Protein AF-A0A7V0R1Q8-F1 (afdb_monomer_lite)

Structure (mmCIF, N/CA/C/O backbone):
data_AF-A0A7V0R1Q8-F1
#
_entry.id   AF-A0A7V0R1Q8-F1
#
loop_
_atom_site.group_PDB
_atom_site.id
_atom_site.type_symbol
_atom_site.label_atom_id
_atom_site.label_alt_id
_atom_site.label_comp_id
_atom_site.label_asym_id
_atom_site.label_entity_id
_atom_site.label_seq_id
_atom_site.pdbx_PDB_ins_code
_atom_site.Cartn_x
_atom_site.Cartn_y
_atom_site.Cartn_z
_atom_site.occupancy
_atom_site.B_iso_or_equiv
_atom_site.auth_seq_id
_atom_site.auth_comp_id
_atom_site.auth_asym_id
_atom_site.auth_atom_id
_atom_site.pdbx_PDB_model_num
ATOM 1 N N . MET A 1 1 ? -4.023 25.644 -5.104 1.00 35.97 1 MET A N 1
ATOM 2 C CA . MET A 1 1 ? -4.158 24.721 -6.251 1.00 35.97 1 MET A CA 1
ATOM 3 C C . MET A 1 1 ? -4.643 23.373 -5.719 1.00 35.97 1 MET A C 1
ATOM 5 O O . MET A 1 1 ? -3.850 22.534 -5.303 1.00 35.97 1 MET A O 1
ATOM 9 N N . THR A 1 2 ? -5.958 23.249 -5.571 1.00 32.09 2 THR A N 1
ATOM 10 C CA . THR A 1 2 ? -6.672 22.082 -5.042 1.00 32.09 2 THR A CA 1
ATOM 11 C C . THR A 1 2 ? -6.945 21.125 -6.198 1.00 32.09 2 THR A C 1
ATOM 13 O O . THR A 1 2 ? -7.711 21.440 -7.097 1.00 32.09 2 THR A O 1
ATOM 16 N N . TYR A 1 3 ? -6.254 19.985 -6.214 1.00 38.12 3 TYR A N 1
ATOM 17 C CA . TYR A 1 3 ? -6.565 18.879 -7.116 1.00 38.12 3 TYR A CA 1
ATOM 18 C C . TYR A 1 3 ? -7.367 17.860 -6.307 1.00 38.12 3 TYR A C 1
ATOM 20 O O . TYR A 1 3 ? -6.834 17.268 -5.364 1.00 38.12 3 TYR A O 1
ATOM 28 N N . ASP A 1 4 ? -8.638 17.688 -6.656 1.00 47.12 4 ASP A N 1
ATOM 29 C CA . ASP A 1 4 ? -9.654 16.892 -5.947 1.00 47.12 4 ASP A CA 1
ATOM 30 C C . ASP A 1 4 ? -9.503 15.368 -6.193 1.00 47.12 4 ASP A C 1
ATOM 32 O O . ASP A 1 4 ? -10.455 14.601 -6.294 1.00 47.12 4 ASP A O 1
ATOM 36 N N . GLY A 1 5 ? -8.260 14.914 -6.394 1.00 55.72 5 GLY A N 1
ATOM 37 C CA . GLY A 1 5 ? -7.953 13.612 -6.984 1.00 55.72 5 GLY A CA 1
ATOM 38 C C . GLY A 1 5 ? -8.255 12.442 -6.050 1.00 55.72 5 GLY A C 1
ATOM 39 O O . GLY A 1 5 ? -7.663 12.338 -4.969 1.00 55.72 5 GLY A O 1
ATOM 40 N N . LYS A 1 6 ? -9.135 11.542 -6.502 1.00 77.12 6 LYS A N 1
ATOM 41 C CA . LYS A 1 6 ? -9.386 10.209 -5.934 1.00 77.12 6 LYS A CA 1
ATOM 42 C C . LYS A 1 6 ? -8.056 9.478 -5.707 1.00 77.12 6 LYS A C 1
ATOM 44 O O . LYS A 1 6 ? -7.203 9.467 -6.593 1.00 77.12 6 LYS A O 1
ATOM 49 N N . ILE A 1 7 ? -7.859 8.902 -4.519 1.00 88.81 7 ILE A N 1
ATOM 50 C CA . ILE A 1 7 ? -6.666 8.090 -4.238 1.00 88.81 7 ILE A CA 1
ATOM 51 C C . ILE A 1 7 ? -6.722 6.843 -5.128 1.00 88.81 7 ILE A C 1
ATOM 53 O O . ILE A 1 7 ? -7.742 6.157 -5.185 1.00 88.81 7 ILE A O 1
ATOM 57 N N . ASP A 1 8 ? -5.630 6.565 -5.835 1.00 93.75 8 ASP A N 1
ATOM 58 C CA . ASP A 1 8 ? -5.477 5.366 -6.657 1.00 93.75 8 ASP A CA 1
ATOM 59 C C . ASP A 1 8 ? -5.200 4.158 -5.752 1.00 93.75 8 ASP A C 1
ATOM 61 O O . ASP A 1 8 ? -4.092 3.998 -5.237 1.00 93.75 8 ASP A O 1
ATOM 65 N N . ILE A 1 9 ? -6.229 3.337 -5.534 1.00 96.12 9 ILE A N 1
ATOM 66 C CA . ILE A 1 9 ? -6.225 2.191 -4.619 1.00 96.12 9 ILE A CA 1
ATOM 67 C C . ILE A 1 9 ? -6.421 0.900 -5.415 1.00 96.12 9 ILE A C 1
ATOM 69 O O . ILE A 1 9 ? -7.229 0.820 -6.338 1.00 96.12 9 ILE A O 1
ATOM 73 N N . THR A 1 10 ? -5.707 -0.145 -5.018 1.00 97.81 10 THR A N 1
ATOM 74 C CA . THR A 1 10 ? -6.048 -1.530 -5.330 1.00 97.81 10 THR A CA 1
ATOM 75 C C . THR A 1 10 ? -6.441 -2.220 -4.040 1.00 97.81 10 THR A C 1
ATOM 77 O O . THR A 1 10 ? -5.632 -2.319 -3.119 1.00 97.81 10 THR A O 1
ATOM 80 N N . PHE A 1 11 ? -7.678 -2.701 -4.000 1.00 98.06 11 PHE A N 1
ATOM 81 C CA . PHE A 1 11 ? -8.227 -3.449 -2.884 1.00 98.06 11 PHE A CA 1
ATOM 82 C C . PHE A 1 11 ? -8.698 -4.819 -3.361 1.00 98.06 11 PHE A C 1
ATOM 84 O O . PHE A 1 11 ? -9.227 -4.958 -4.466 1.00 98.06 11 PHE A O 1
ATOM 91 N N . HIS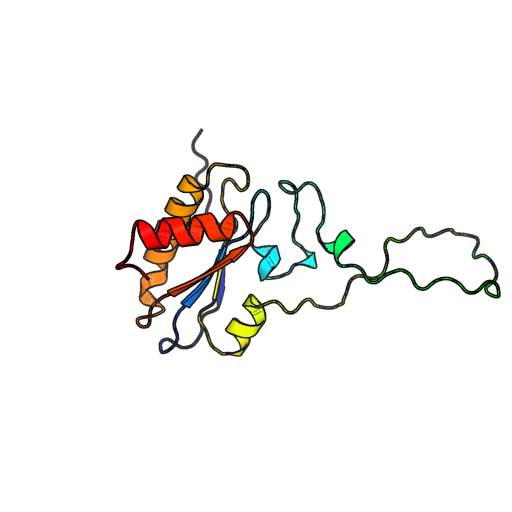 A 1 12 ? -8.500 -5.827 -2.525 1.00 98.12 12 HIS A N 1
ATOM 92 C CA . HIS A 1 12 ? -9.110 -7.133 -2.687 1.00 98.12 12 HIS A CA 1
ATOM 93 C C . HIS A 1 12 ? -9.736 -7.553 -1.365 1.00 98.12 12 HIS A C 1
ATOM 95 O O . HIS A 1 12 ? -9.080 -7.539 -0.323 1.00 98.12 12 HIS A O 1
ATOM 101 N N . GLU A 1 13 ? -11.008 -7.921 -1.443 1.00 97.81 13 GLU A N 1
ATOM 102 C CA . GLU A 1 13 ? -11.767 -8.429 -0.315 1.00 97.81 13 GLU A CA 1
ATOM 103 C C . GLU A 1 13 ? -11.410 -9.895 -0.043 1.00 97.81 13 GLU A C 1
ATOM 105 O O . GLU A 1 13 ? -11.367 -10.701 -0.971 1.00 97.81 13 GLU A O 1
ATOM 110 N N . GLY A 1 14 ? -11.141 -10.211 1.224 1.00 96.62 14 GLY A N 1
ATOM 111 C CA . GLY A 1 14 ? -10.880 -11.554 1.724 1.00 96.62 14 GLY A CA 1
ATOM 112 C C . GLY A 1 14 ? -11.852 -11.936 2.844 1.00 96.62 14 GLY A C 1
ATOM 113 O O . GLY A 1 14 ? -13.009 -11.522 2.857 1.00 96.62 14 GLY A O 1
ATOM 114 N N . GLU A 1 15 ? -11.379 -12.740 3.789 1.00 96.06 15 GLU A N 1
ATOM 115 C CA . GLU A 1 15 ? -12.145 -13.214 4.939 1.00 96.06 15 GLU A CA 1
ATOM 116 C C . GLU A 1 15 ? -12.161 -12.173 6.069 1.00 96.06 15 GLU A C 1
ATOM 118 O O . GLU A 1 15 ? -11.108 -11.802 6.587 1.00 96.06 15 GLU A O 1
ATOM 123 N N . LYS A 1 16 ? -13.357 -11.788 6.543 1.00 92.81 16 LYS A N 1
ATOM 124 C CA . LYS A 1 16 ? -13.537 -10.829 7.659 1.00 92.81 16 LYS A CA 1
ATOM 125 C C . LYS A 1 16 ? -12.870 -11.255 8.972 1.00 92.81 16 LYS A C 1
ATOM 127 O O . LYS A 1 16 ? -12.626 -10.428 9.847 1.00 92.81 16 LYS A O 1
ATOM 132 N N . SER A 1 17 ? -12.616 -12.554 9.131 1.00 94.94 17 SER A N 1
ATOM 133 C CA . SER A 1 17 ? -11.915 -13.141 10.276 1.00 94.94 17 SER A CA 1
ATOM 134 C C . SER A 1 17 ? -10.395 -12.960 10.212 1.00 94.94 17 SER A C 1
ATOM 136 O O . SER A 1 17 ? -9.696 -13.360 11.142 1.00 94.94 17 SER A O 1
ATOM 138 N N . ARG A 1 18 ? -9.847 -12.362 9.152 1.00 95.94 18 ARG A N 1
ATOM 139 C CA . ARG A 1 18 ? -8.413 -12.090 9.015 1.00 95.94 18 ARG A CA 1
ATOM 140 C C . ARG A 1 18 ? -8.129 -10.598 9.154 1.00 95.94 18 ARG A C 1
ATOM 142 O O . ARG A 1 18 ? -8.967 -9.785 8.769 1.00 95.94 18 ARG A O 1
ATOM 149 N N . PRO A 1 19 ? -6.940 -10.219 9.656 1.00 96.56 19 PRO A N 1
ATOM 150 C CA . PRO A 1 19 ? -6.520 -8.826 9.612 1.00 96.56 19 PRO A CA 1
ATOM 151 C C . PRO A 1 19 ? -6.416 -8.340 8.161 1.00 96.56 19 PRO A C 1
ATOM 153 O O . PRO A 1 19 ? -6.211 -9.128 7.233 1.00 96.56 19 PRO A O 1
ATOM 156 N N . MET A 1 20 ? -6.497 -7.026 7.957 1.00 97.94 20 MET A N 1
ATOM 157 C CA . MET A 1 20 ? -6.237 -6.428 6.646 1.00 97.94 20 MET A CA 1
ATOM 158 C C . MET A 1 20 ? -4.741 -6.178 6.469 1.00 97.94 20 MET A C 1
ATOM 160 O O . MET A 1 20 ? -4.119 -5.546 7.315 1.00 97.94 20 MET A O 1
ATOM 164 N N . ALA A 1 21 ? -4.156 -6.617 5.357 1.00 98.31 21 ALA A N 1
ATOM 165 C CA . ALA A 1 21 ? -2.773 -6.311 5.012 1.00 98.31 21 ALA A CA 1
ATOM 166 C C . ALA A 1 21 ? -2.693 -5.096 4.080 1.00 98.31 21 ALA A C 1
ATOM 168 O O . ALA A 1 21 ? -3.244 -5.086 2.978 1.00 98.31 21 ALA A O 1
ATOM 169 N N . VAL A 1 22 ? -1.973 -4.069 4.519 1.00 98.44 22 VAL A N 1
ATOM 170 C CA . VAL A 1 22 ? -1.847 -2.786 3.829 1.00 98.44 22 VAL A CA 1
ATOM 171 C C . VAL A 1 22 ? -0.402 -2.571 3.401 1.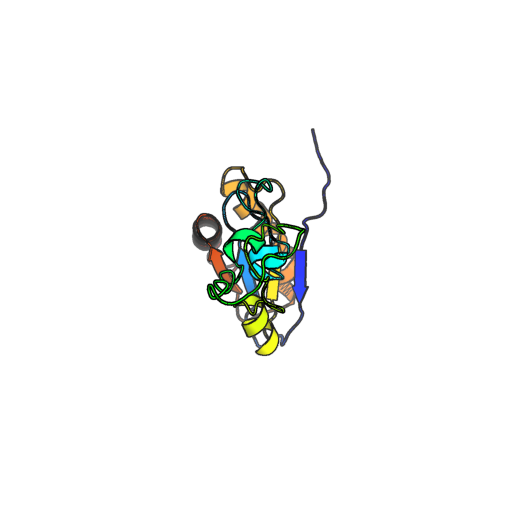00 98.44 22 VAL A C 1
ATOM 173 O O . VAL A 1 22 ? 0.520 -2.591 4.216 1.00 98.44 22 VAL A O 1
ATOM 176 N N . PHE A 1 23 ? -0.203 -2.338 2.107 1.00 98.50 23 PHE A N 1
ATOM 177 C CA . PHE A 1 23 ? 1.104 -2.248 1.471 1.00 98.50 23 PHE A CA 1
ATOM 178 C C . PHE A 1 23 ? 1.444 -0.806 1.078 1.00 98.50 23 PHE A C 1
ATOM 180 O O . PHE A 1 23 ? 0.739 -0.170 0.292 1.00 98.50 23 PHE A O 1
ATOM 187 N N . ILE A 1 24 ? 2.567 -0.303 1.597 1.00 98.19 24 ILE A N 1
ATOM 188 C CA . ILE A 1 24 ? 3.008 1.093 1.492 1.00 98.19 24 ILE A CA 1
ATOM 189 C C . ILE A 1 24 ? 4.299 1.167 0.672 1.00 98.19 24 ILE A C 1
ATOM 191 O O . ILE A 1 24 ? 5.346 0.648 1.068 1.00 98.19 24 ILE A O 1
ATOM 195 N N . HIS A 1 25 ? 4.250 1.810 -0.495 1.00 96.31 25 HIS A N 1
ATOM 196 C CA . HIS A 1 25 ? 5.420 1.945 -1.369 1.00 96.31 25 HIS A CA 1
ATOM 197 C C . HIS A 1 25 ? 6.444 2.988 -0.868 1.00 96.31 25 HIS A C 1
ATOM 199 O O . HIS A 1 25 ? 6.168 3.825 -0.003 1.00 96.31 25 HIS A O 1
ATOM 205 N N . GLY A 1 26 ? 7.646 2.959 -1.455 1.00 94.00 26 GLY A N 1
ATOM 206 C CA . GLY A 1 26 ? 8.756 3.864 -1.137 1.00 94.00 26 GLY A CA 1
ATOM 207 C C . GLY A 1 26 ? 8.642 5.267 -1.750 1.00 94.00 26 GLY A C 1
ATOM 208 O O . GLY A 1 26 ? 7.614 5.662 -2.300 1.00 94.00 26 GLY A O 1
ATOM 209 N N . LEU A 1 27 ? 9.708 6.061 -1.627 1.00 92.56 27 LEU A N 1
ATOM 210 C CA . LEU A 1 27 ? 9.803 7.399 -2.227 1.00 92.56 27 LEU A CA 1
ATOM 211 C C . LEU A 1 27 ? 9.822 7.323 -3.758 1.00 92.56 27 LEU A C 1
ATOM 213 O O . LEU A 1 27 ? 10.605 6.574 -4.333 1.00 92.56 27 LEU A O 1
ATOM 217 N N . GLY A 1 28 ? 8.982 8.124 -4.413 1.00 89.38 28 GLY A N 1
ATOM 218 C CA . GLY A 1 28 ? 8.950 8.228 -5.872 1.00 89.38 28 GLY A CA 1
ATOM 219 C C . GLY A 1 28 ? 8.513 6.945 -6.588 1.00 89.38 28 GLY A C 1
ATOM 220 O O . GLY A 1 28 ? 8.902 6.746 -7.737 1.00 89.38 28 GLY A O 1
ATOM 221 N N . MET A 1 29 ? 7.761 6.084 -5.902 1.00 92.62 29 MET A N 1
ATOM 222 C CA . MET A 1 29 ? 7.190 4.841 -6.430 1.00 92.62 29 MET A CA 1
ATOM 223 C C . MET A 1 29 ? 5.658 4.934 -6.466 1.00 92.62 29 MET A C 1
ATOM 225 O O . MET A 1 29 ? 5.086 5.951 -6.070 1.00 92.62 29 MET A O 1
ATOM 229 N N . ASP A 1 30 ? 5.015 3.859 -6.910 1.00 93.94 30 ASP A N 1
ATOM 230 C CA . ASP A 1 30 ? 3.565 3.678 -6.956 1.00 93.94 30 ASP A CA 1
ATOM 231 C C . ASP A 1 30 ? 3.160 2.331 -6.331 1.00 93.94 30 ASP A C 1
ATOM 233 O O . ASP A 1 30 ? 4.014 1.523 -5.951 1.00 93.94 30 ASP A O 1
ATOM 237 N N . LYS A 1 31 ? 1.852 2.064 -6.224 1.00 95.44 31 LYS A N 1
ATOM 238 C CA . LYS A 1 31 ? 1.337 0.797 -5.674 1.00 95.44 31 LYS A CA 1
ATOM 239 C C . LYS A 1 31 ? 1.735 -0.444 -6.476 1.00 95.44 31 LYS A C 1
ATOM 241 O O . LYS A 1 31 ? 1.697 -1.548 -5.931 1.00 95.44 31 LYS A O 1
ATOM 246 N N . ASN A 1 32 ? 2.116 -0.287 -7.747 1.00 95.19 32 ASN A N 1
ATOM 247 C CA . ASN A 1 32 ? 2.402 -1.420 -8.619 1.00 95.19 32 ASN A CA 1
ATOM 248 C C . ASN A 1 32 ? 3.669 -2.158 -8.186 1.00 95.19 32 ASN A C 1
ATOM 250 O O . ASN A 1 32 ? 3.798 -3.330 -8.505 1.00 95.19 32 ASN A O 1
ATOM 254 N N . ILE A 1 33 ? 4.544 -1.562 -7.364 1.00 94.50 33 ILE A N 1
ATOM 255 C CA . ILE A 1 33 ? 5.637 -2.316 -6.722 1.00 94.50 33 ILE A CA 1
ATOM 256 C C . ILE A 1 33 ? 5.123 -3.545 -5.956 1.00 94.50 33 ILE A C 1
ATOM 258 O O . ILE A 1 33 ? 5.829 -4.541 -5.820 1.00 94.50 33 ILE A O 1
ATOM 262 N N . TRP A 1 34 ? 3.881 -3.483 -5.477 1.00 96.12 34 TRP A N 1
ATOM 263 C CA . TRP A 1 34 ? 3.211 -4.574 -4.792 1.00 96.12 34 TRP A CA 1
ATOM 264 C C . TRP A 1 34 ? 2.303 -5.361 -5.733 1.00 96.12 34 TRP A C 1
ATOM 266 O O . TRP A 1 34 ? 2.347 -6.586 -5.722 1.00 96.12 34 TRP A O 1
ATOM 276 N N . THR A 1 35 ? 1.483 -4.693 -6.545 1.00 95.81 35 THR A N 1
ATOM 277 C CA . THR A 1 35 ? 0.408 -5.360 -7.303 1.00 95.81 35 THR A CA 1
ATOM 278 C C . THR A 1 35 ? 0.830 -5.869 -8.678 1.00 95.81 35 THR A C 1
ATOM 280 O O . THR A 1 35 ? 0.274 -6.852 -9.152 1.00 95.81 35 THR A O 1
ATOM 283 N N . ASP A 1 36 ? 1.797 -5.224 -9.327 1.00 94.00 36 ASP A N 1
ATOM 284 C CA . ASP A 1 36 ? 2.322 -5.609 -10.640 1.00 94.00 36 ASP A CA 1
ATOM 285 C C . ASP A 1 36 ? 3.691 -4.933 -10.872 1.00 94.00 36 ASP A C 1
ATOM 287 O O . ASP A 1 36 ? 3.766 -3.894 -11.539 1.00 94.00 36 ASP A O 1
ATOM 291 N N . PRO A 1 37 ? 4.789 -5.468 -10.296 1.00 91.19 37 PRO A N 1
ATOM 292 C CA . PRO A 1 37 ? 6.104 -4.822 -10.334 1.00 91.19 37 PRO A CA 1
ATOM 293 C C . PRO A 1 37 ? 6.590 -4.455 -11.740 1.00 91.19 37 PRO A C 1
ATOM 295 O O . PRO A 1 37 ? 7.297 -3.461 -11.900 1.00 91.19 37 PRO A O 1
ATOM 298 N N . GLY A 1 38 ? 6.170 -5.207 -12.765 1.00 88.62 38 GLY A N 1
ATOM 299 C CA . GLY A 1 38 ? 6.503 -4.933 -14.164 1.00 88.62 38 GLY A CA 1
ATOM 300 C C . GLY A 1 38 ? 5.884 -3.641 -14.711 1.00 88.62 38 GLY A C 1
ATOM 301 O O . GLY A 1 38 ? 6.377 -3.102 -15.697 1.00 88.62 38 GLY A O 1
ATOM 302 N N . LYS A 1 39 ? 4.836 -3.111 -14.068 1.00 89.50 39 LYS A N 1
ATOM 303 C CA . LYS A 1 39 ? 4.222 -1.811 -14.390 1.00 89.50 39 LYS A CA 1
ATOM 304 C C . LYS A 1 39 ? 4.669 -0.682 -13.465 1.00 89.50 39 LYS A C 1
ATOM 306 O O . LYS A 1 39 ? 4.218 0.450 -13.636 1.00 89.50 39 LYS A O 1
ATOM 311 N N . SER A 1 40 ? 5.505 -0.971 -12.470 1.00 90.31 40 SER A N 1
ATOM 312 C CA . SER A 1 40 ? 5.961 0.043 -11.525 1.00 90.31 40 SER A CA 1
ATOM 313 C C . SER A 1 40 ? 7.087 0.882 -12.117 1.00 90.31 40 SER A C 1
ATOM 315 O O . SER A 1 40 ? 7.916 0.408 -12.904 1.00 90.31 40 SER A O 1
ATOM 317 N N . ARG A 1 41 ? 7.138 2.150 -11.718 1.00 85.69 41 ARG A N 1
ATOM 318 C CA . ARG A 1 41 ? 8.238 3.056 -12.052 1.00 85.69 41 ARG A CA 1
ATOM 319 C C . ARG A 1 41 ? 8.854 3.594 -10.764 1.00 85.69 41 ARG A C 1
ATOM 321 O O . ARG A 1 41 ? 8.155 3.905 -9.804 1.00 85.69 41 ARG A O 1
ATOM 328 N N . ILE A 1 42 ? 10.175 3.721 -10.752 1.00 84.00 42 ILE A N 1
ATOM 329 C CA . ILE A 1 42 ? 10.960 4.278 -9.645 1.00 84.00 42 ILE A CA 1
ATOM 330 C C . ILE A 1 42 ? 11.508 5.659 -10.019 1.00 84.00 42 ILE A C 1
ATOM 332 O O . ILE A 1 42 ? 11.320 6.137 -11.142 1.00 84.00 42 ILE A O 1
ATOM 336 N N . MET A 1 43 ? 12.183 6.318 -9.071 1.00 81.44 43 MET A N 1
ATOM 337 C CA . MET A 1 43 ? 12.742 7.667 -9.247 1.00 81.44 43 MET A CA 1
ATOM 338 C C . MET A 1 43 ? 11.678 8.697 -9.664 1.00 81.44 43 MET A C 1
ATOM 340 O O . MET A 1 43 ? 11.841 9.421 -10.644 1.00 81.44 43 MET A O 1
ATOM 344 N N . ALA A 1 44 ? 10.563 8.736 -8.929 1.00 79.12 44 ALA A N 1
ATOM 345 C CA . ALA A 1 44 ? 9.410 9.594 -9.212 1.00 79.12 44 ALA A CA 1
ATOM 346 C C . ALA A 1 44 ? 8.830 9.360 -10.617 1.00 79.12 44 ALA A C 1
ATOM 348 O O . ALA A 1 44 ? 8.508 10.298 -11.343 1.00 79.12 44 ALA A O 1
ATOM 349 N N . GLY A 1 45 ? 8.731 8.088 -11.010 1.00 78.00 45 GLY A N 1
ATOM 350 C CA . GLY A 1 45 ? 8.158 7.690 -12.292 1.00 78.00 45 GLY A CA 1
ATOM 351 C C . GLY A 1 45 ? 9.108 7.787 -13.487 1.00 78.00 45 GLY A C 1
ATOM 352 O O . GLY A 1 45 ? 8.669 7.585 -14.615 1.00 78.00 45 GLY A O 1
ATOM 353 N N . ARG A 1 46 ? 10.395 8.096 -13.287 1.00 81.19 46 ARG A N 1
ATOM 354 C CA . ARG A 1 46 ? 11.349 8.299 -14.391 1.00 81.19 46 ARG A CA 1
ATOM 355 C C . ARG A 1 46 ? 11.939 7.003 -14.930 1.00 81.19 46 ARG A C 1
ATOM 357 O O . ARG A 1 46 ? 12.262 6.944 -16.112 1.00 81.19 46 ARG A O 1
ATOM 364 N N . PHE A 1 47 ? 12.044 5.968 -14.102 1.00 81.75 47 PHE A N 1
ATOM 365 C CA . PHE A 1 47 ? 12.729 4.737 -14.480 1.00 81.75 47 PHE A CA 1
ATOM 366 C C . PHE A 1 47 ? 11.800 3.519 -14.357 1.00 81.75 47 PHE A C 1
ATOM 368 O O . PHE A 1 47 ? 11.310 3.254 -13.259 1.00 81.75 47 PHE A O 1
ATOM 375 N N . PRO A 1 48 ? 11.510 2.789 -15.449 1.00 83.88 48 PRO A N 1
ATOM 376 C CA . PRO A 1 48 ? 10.737 1.550 -15.391 1.00 83.88 48 PRO A CA 1
ATOM 377 C C . PRO A 1 48 ? 11.456 0.489 -14.554 1.00 83.88 48 PRO A C 1
ATOM 379 O O . PRO A 1 48 ? 12.618 0.171 -14.810 1.00 83.88 48 PRO A O 1
ATOM 382 N N . LEU A 1 49 ? 10.782 -0.054 -13.539 1.00 83.94 49 LEU A N 1
ATOM 383 C CA . LEU A 1 49 ? 11.392 -1.058 -12.668 1.00 83.94 49 LEU A CA 1
ATOM 384 C C . LEU A 1 49 ? 11.663 -2.369 -13.412 1.00 83.94 49 LEU A C 1
ATOM 386 O O . LEU A 1 49 ? 12.633 -3.057 -13.102 1.00 83.94 49 LEU A O 1
ATOM 390 N N . ASP A 1 50 ? 10.843 -2.694 -14.414 1.00 82.25 50 ASP A N 1
ATOM 391 C CA . ASP A 1 50 ? 10.949 -3.923 -15.199 1.00 82.25 50 ASP A CA 1
ATOM 392 C C . ASP A 1 50 ? 12.341 -4.118 -15.806 1.00 82.25 50 ASP A C 1
ATOM 394 O O . ASP A 1 50 ? 12.782 -5.255 -15.909 1.00 82.25 50 ASP A O 1
ATOM 398 N N . VAL A 1 51 ? 13.051 -3.034 -16.147 1.00 80.50 51 VAL A N 1
ATOM 399 C CA . VAL A 1 51 ? 14.427 -3.067 -16.665 1.00 80.50 51 VAL A CA 1
ATOM 400 C C . VAL A 1 51 ? 15.396 -3.711 -15.669 1.00 80.50 51 VAL A C 1
ATOM 402 O O . VAL A 1 51 ? 16.275 -4.457 -16.092 1.00 80.50 51 VAL A O 1
ATOM 405 N N . LEU A 1 52 ? 15.229 -3.475 -14.361 1.00 82.62 52 LEU A N 1
ATOM 406 C CA . LEU A 1 52 ? 16.059 -4.096 -13.313 1.00 82.62 52 LEU A CA 1
ATOM 407 C C . LEU A 1 52 ? 15.635 -5.532 -13.001 1.00 82.62 52 LEU A C 1
ATOM 409 O O . LEU A 1 52 ? 16.412 -6.293 -12.434 1.00 82.62 52 LEU A O 1
ATOM 413 N N . LEU A 1 53 ? 14.398 -5.887 -13.340 1.00 82.69 53 LEU A N 1
ATOM 414 C CA . LEU A 1 53 ? 13.818 -7.193 -13.049 1.00 82.69 53 LEU A CA 1
ATOM 415 C C . LEU A 1 53 ? 13.995 -8.197 -14.199 1.00 82.69 53 LEU A C 1
ATOM 417 O O . LEU A 1 53 ? 13.492 -9.317 -14.106 1.00 82.69 53 LEU A O 1
ATOM 421 N N . ARG A 1 54 ? 14.661 -7.810 -15.295 1.00 82.19 54 ARG A N 1
ATOM 422 C CA . ARG A 1 54 ? 14.882 -8.699 -16.442 1.00 82.19 54 ARG A CA 1
ATOM 423 C C . ARG A 1 54 ? 15.920 -9.762 -16.123 1.00 82.19 54 ARG A C 1
ATOM 425 O O . ARG A 1 54 ? 16.940 -9.501 -15.488 1.00 82.19 54 ARG A O 1
ATOM 432 N N . GLU A 1 55 ? 15.679 -10.958 -16.639 1.00 78.94 55 GLU A N 1
ATOM 433 C CA . GLU A 1 55 ? 16.686 -12.010 -16.666 1.00 78.94 55 GLU A CA 1
ATOM 434 C C . GLU A 1 55 ? 17.822 -11.598 -17.600 1.00 78.94 55 GLU A C 1
ATOM 436 O O . GLU A 1 55 ? 17.581 -11.029 -18.671 1.00 78.94 55 GLU A O 1
ATOM 441 N N . LYS A 1 56 ? 19.067 -11.885 -17.203 1.00 73.81 56 LYS A N 1
ATOM 442 C CA . LYS A 1 56 ? 20.237 -11.543 -18.017 1.00 73.81 56 LYS A CA 1
ATOM 443 C C . LYS A 1 56 ? 20.090 -12.140 -19.423 1.00 73.81 56 LYS A C 1
ATOM 445 O O . LYS A 1 56 ? 19.701 -13.303 -19.543 1.00 73.81 56 LYS A O 1
ATOM 450 N N . PRO A 1 57 ? 20.442 -11.390 -20.484 1.00 69.94 57 PRO A N 1
ATOM 451 C CA . PRO A 1 57 ? 20.488 -11.947 -21.827 1.00 69.94 57 PRO A CA 1
ATOM 452 C C . PRO A 1 57 ? 21.385 -13.187 -21.846 1.00 69.94 57 PRO A C 1
ATOM 454 O O . PRO A 1 57 ? 22.505 -13.153 -21.331 1.00 69.94 57 PRO A O 1
ATOM 457 N N . VAL A 1 58 ? 20.906 -14.275 -22.449 1.00 69.88 58 VAL A N 1
ATOM 458 C CA . VAL A 1 58 ? 21.734 -15.465 -22.665 1.00 69.88 58 VAL A CA 1
ATOM 459 C C . VAL A 1 58 ? 22.876 -15.071 -23.601 1.00 69.88 58 VAL A C 1
ATOM 461 O O . VAL A 1 58 ? 22.639 -14.530 -24.685 1.00 69.88 58 VAL A O 1
ATOM 464 N N . ALA A 1 59 ? 24.119 -15.297 -23.168 1.00 65.75 59 ALA A N 1
ATOM 465 C CA . ALA A 1 59 ? 25.287 -15.014 -23.989 1.00 65.75 59 ALA A CA 1
ATOM 466 C C . ALA A 1 59 ? 25.203 -15.834 -25.281 1.00 65.75 59 ALA A C 1
ATOM 468 O O . ALA A 1 59 ? 25.042 -17.056 -25.242 1.00 65.75 59 ALA A O 1
ATOM 469 N N . ARG A 1 60 ? 25.312 -15.167 -26.434 1.00 60.50 60 ARG A N 1
ATOM 470 C CA . ARG A 1 60 ? 25.429 -15.877 -27.710 1.00 60.50 60 ARG A CA 1
ATOM 471 C C . ARG A 1 60 ? 26.744 -16.644 -27.681 1.00 60.50 60 ARG A C 1
ATOM 473 O O . ARG A 1 60 ? 27.800 -16.052 -27.466 1.00 60.50 60 ARG A O 1
ATOM 480 N N . THR A 1 61 ? 26.684 -17.956 -27.871 1.00 55.94 61 THR A N 1
ATOM 481 C CA . THR A 1 61 ? 27.904 -18.740 -28.072 1.00 55.94 61 THR A CA 1
ATOM 482 C C . THR A 1 61 ? 28.534 -18.313 -29.400 1.00 55.94 61 THR A C 1
ATOM 484 O O . THR A 1 61 ? 27.826 -18.000 -30.359 1.00 55.94 61 THR A O 1
ATOM 487 N N . SER A 1 62 ? 29.867 -18.290 -29.479 1.00 56.97 62 SER A N 1
ATOM 488 C CA . SER A 1 62 ? 30.631 -17.815 -30.651 1.00 56.97 62 SER A CA 1
ATOM 489 C C . SER A 1 62 ? 30.341 -18.563 -31.963 1.00 56.97 62 SER A C 1
ATOM 491 O O . SER A 1 62 ? 30.838 -18.176 -33.017 1.00 56.97 62 SER A O 1
ATOM 493 N N . ARG A 1 63 ? 29.534 -19.631 -31.915 1.00 57.38 63 ARG A N 1
ATOM 494 C CA . ARG A 1 63 ? 29.140 -20.464 -33.057 1.00 57.38 63 ARG A CA 1
ATOM 495 C C . ARG A 1 63 ? 27.879 -19.979 -33.779 1.00 57.38 63 ARG A C 1
ATOM 497 O O . ARG A 1 63 ? 27.588 -20.472 -34.867 1.00 57.38 63 ARG A O 1
ATOM 504 N N . GLU A 1 64 ? 27.126 -19.030 -33.226 1.00 62.84 64 GLU A N 1
ATOM 505 C CA . GLU A 1 64 ? 25.960 -18.474 -33.919 1.00 62.84 64 GLU A CA 1
ATOM 506 C C . GLU A 1 64 ? 26.367 -17.404 -34.938 1.00 62.84 64 GLU A C 1
ATOM 508 O O . GLU A 1 64 ? 26.919 -16.364 -34.574 1.00 62.84 64 GLU A O 1
ATOM 513 N N . LYS A 1 65 ? 26.028 -17.615 -36.219 1.00 57.47 65 LYS A N 1
ATOM 514 C CA . LYS A 1 65 ? 26.226 -16.603 -37.269 1.00 57.47 65 LYS A CA 1
ATOM 515 C C . LYS A 1 65 ? 25.586 -15.261 -36.853 1.00 57.47 65 LYS A C 1
ATOM 517 O O . LYS A 1 65 ? 24.445 -15.251 -36.360 1.00 57.47 65 LYS A O 1
ATOM 522 N N . PRO A 1 66 ? 26.278 -14.123 -37.055 1.00 57.47 66 PRO A N 1
ATOM 523 C CA . PRO A 1 66 ? 25.713 -12.819 -36.748 1.00 57.47 66 PRO A CA 1
ATOM 524 C C . PRO A 1 66 ? 24.440 -12.622 -37.575 1.00 57.47 66 PRO A C 1
ATOM 526 O O . PRO A 1 66 ? 24.452 -12.722 -38.799 1.00 57.47 66 PRO A O 1
ATOM 529 N N . ARG A 1 67 ? 23.318 -12.367 -36.898 1.00 58.53 67 ARG A N 1
ATOM 530 C CA . ARG A 1 67 ? 22.108 -11.880 -37.565 1.00 58.53 67 ARG A CA 1
ATOM 531 C C . ARG A 1 67 ? 22.358 -10.417 -37.923 1.00 58.53 67 ARG A C 1
ATOM 533 O O . ARG A 1 67 ? 22.838 -9.672 -37.077 1.00 58.53 67 ARG A O 1
ATOM 540 N N . THR A 1 68 ? 21.995 -10.017 -39.137 1.00 55.28 68 THR A N 1
ATOM 541 C CA . THR A 1 68 ? 22.159 -8.666 -39.713 1.00 55.28 68 THR A CA 1
ATOM 542 C C . THR A 1 68 ? 21.451 -7.545 -38.941 1.00 55.28 68 THR A C 1
ATOM 544 O O . THR A 1 68 ? 21.621 -6.377 -39.269 1.00 55.28 68 THR A O 1
ATOM 547 N N . VAL A 1 69 ? 20.702 -7.870 -37.883 1.00 57.53 69 VAL A N 1
ATOM 548 C CA . VAL A 1 69 ? 20.065 -6.902 -36.988 1.00 57.53 69 VAL A CA 1
ATOM 549 C C . VAL A 1 69 ? 20.578 -7.133 -35.568 1.00 57.53 69 VAL A C 1
ATOM 551 O O . VAL A 1 69 ? 20.189 -8.092 -34.895 1.00 57.53 69 VAL A O 1
ATOM 554 N N . TYR A 1 70 ? 21.451 -6.243 -35.099 1.00 56.41 70 TYR A N 1
ATOM 555 C CA . TYR A 1 70 ? 21.871 -6.197 -33.701 1.00 56.41 70 TYR A CA 1
ATOM 556 C C . TYR A 1 70 ? 20.711 -5.675 -32.849 1.00 56.41 70 TYR A C 1
ATOM 558 O O . TYR A 1 70 ? 20.553 -4.474 -32.645 1.00 56.41 70 TYR A O 1
ATOM 566 N N . LYS A 1 71 ? 19.867 -6.578 -32.344 1.00 62.88 71 LYS A N 1
ATOM 567 C CA . LYS A 1 71 ? 18.860 -6.219 -31.343 1.00 62.88 71 LYS A CA 1
ATOM 568 C C . LYS A 1 71 ? 19.530 -6.190 -29.969 1.00 62.88 71 LYS A C 1
ATOM 570 O O . LYS A 1 71 ? 19.645 -7.223 -29.314 1.00 62.88 71 LYS A O 1
ATOM 575 N N . VAL A 1 72 ? 19.995 -5.015 -29.548 1.00 68.69 72 VAL A N 1
ATOM 576 C CA . VAL A 1 72 ? 20.441 -4.798 -28.164 1.00 68.69 72 VAL A CA 1
ATOM 577 C C . VAL A 1 72 ? 19.216 -4.942 -27.257 1.00 68.69 72 VAL A C 1
ATOM 579 O O . VAL A 1 72 ? 18.206 -4.269 -27.457 1.00 68.69 72 VAL A O 1
ATOM 582 N N . THR A 1 73 ? 19.270 -5.859 -26.291 1.00 68.88 73 THR A N 1
ATOM 583 C CA . THR A 1 73 ? 18.194 -6.090 -25.319 1.00 68.88 73 THR A CA 1
ATOM 584 C C . THR A 1 73 ? 18.765 -6.115 -23.908 1.00 68.88 73 THR A C 1
ATOM 586 O O . THR A 1 73 ? 19.836 -6.671 -23.683 1.00 68.88 73 THR A O 1
ATOM 589 N N . ALA A 1 74 ? 18.032 -5.544 -22.952 1.00 73.00 74 ALA A N 1
ATOM 590 C CA . ALA A 1 74 ? 18.357 -5.635 -21.528 1.00 73.00 74 ALA A CA 1
ATOM 591 C C . ALA A 1 74 ? 18.017 -7.011 -20.918 1.00 73.00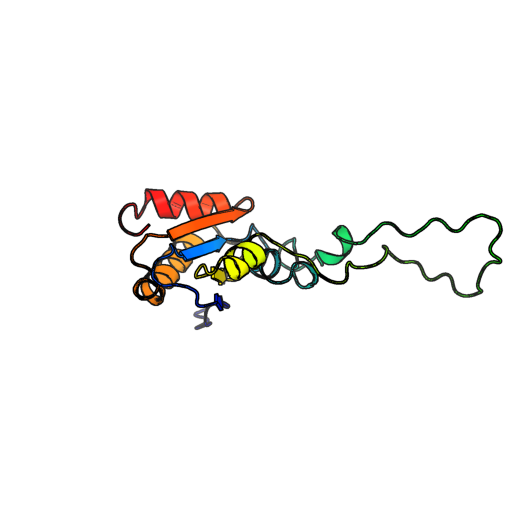 74 ALA A C 1
ATOM 593 O O . ALA A 1 74 ? 18.258 -7.222 -19.736 1.00 73.00 74 ALA A O 1
ATOM 594 N N . GLY A 1 75 ? 17.449 -7.933 -21.704 1.00 76.25 75 GLY A N 1
ATOM 595 C CA . GLY A 1 75 ? 17.041 -9.260 -21.246 1.00 76.25 75 GLY A CA 1
ATOM 596 C C . GLY A 1 75 ? 15.565 -9.549 -21.490 1.00 76.25 75 GLY A C 1
ATOM 597 O O . GLY A 1 75 ? 14.890 -8.818 -22.222 1.00 76.25 75 GLY A O 1
ATOM 598 N N . THR A 1 76 ? 15.064 -10.619 -20.879 1.00 76.38 76 THR A N 1
ATOM 599 C CA . THR A 1 76 ? 13.653 -11.027 -20.925 1.00 76.38 76 THR A CA 1
ATOM 600 C C . THR A 1 76 ? 12.944 -10.649 -19.632 1.00 76.38 76 THR A C 1
ATOM 602 O O . THR A 1 76 ? 13.457 -10.877 -18.540 1.00 76.38 76 THR A O 1
ATOM 605 N N . THR A 1 77 ? 11.754 -10.059 -19.745 1.00 72.12 77 THR A N 1
ATOM 606 C CA . THR A 1 77 ? 10.914 -9.774 -18.577 1.00 72.12 77 THR A CA 1
ATOM 607 C C . THR A 1 77 ? 10.243 -11.074 -18.113 1.00 72.12 77 THR A C 1
ATOM 609 O O . THR A 1 77 ? 9.612 -11.742 -18.940 1.00 72.12 77 THR A O 1
ATOM 612 N N . PRO A 1 78 ? 10.337 -11.442 -16.822 1.00 74.44 78 PRO A N 1
ATOM 613 C CA . PRO A 1 78 ? 9.575 -12.546 -16.248 1.00 74.44 78 PRO A CA 1
ATOM 614 C C . PRO A 1 78 ? 8.082 -12.431 -16.567 1.00 74.44 78 PRO A C 1
ATOM 616 O O . PRO A 1 78 ? 7.505 -11.345 -16.519 1.00 74.44 78 PRO A O 1
ATOM 619 N N . LYS A 1 79 ? 7.430 -13.561 -16.875 1.00 71.19 79 LYS A N 1
ATOM 620 C CA . LYS A 1 79 ? 6.010 -13.569 -17.278 1.00 71.19 79 LYS A CA 1
ATOM 621 C C . LYS A 1 79 ? 5.070 -13.078 -16.172 1.00 71.19 79 LYS A C 1
ATOM 623 O O . LYS A 1 79 ? 4.010 -12.543 -16.484 1.00 71.19 79 LYS A O 1
ATOM 628 N N . LYS A 1 80 ? 5.430 -13.298 -14.902 1.00 79.94 80 LYS A N 1
ATOM 629 C CA . LYS A 1 80 ? 4.681 -12.860 -13.716 1.00 79.94 80 LYS A CA 1
ATOM 630 C C . LYS A 1 80 ? 5.628 -12.633 -12.543 1.00 79.94 80 LYS A C 1
ATOM 632 O O . LYS A 1 80 ? 6.551 -13.417 -12.339 1.00 79.94 80 LYS A O 1
ATOM 637 N N . PHE A 1 81 ? 5.333 -11.616 -11.743 1.00 85.62 81 PHE A N 1
ATOM 638 C CA . PHE A 1 81 ? 5.962 -11.393 -10.447 1.00 85.62 81 PHE A CA 1
ATOM 639 C C . PHE A 1 81 ? 4.962 -11.722 -9.342 1.00 85.62 81 PHE A C 1
ATOM 641 O O . PHE A 1 81 ? 3.895 -11.117 -9.281 1.00 85.62 81 PHE A O 1
ATOM 648 N N . ASN A 1 82 ? 5.315 -12.657 -8.459 1.00 90.44 82 ASN A N 1
ATOM 649 C CA . ASN A 1 82 ? 4.541 -12.940 -7.254 1.00 90.44 82 ASN A CA 1
ATOM 650 C C . ASN A 1 82 ? 5.168 -12.190 -6.077 1.00 90.44 82 ASN A C 1
ATOM 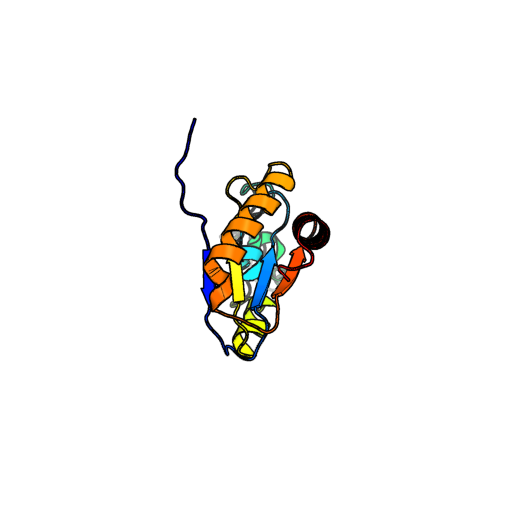652 O O . ASN A 1 82 ? 6.292 -12.472 -5.675 1.00 90.44 82 ASN A O 1
ATOM 656 N N . THR A 1 83 ? 4.431 -11.225 -5.543 1.00 94.69 83 THR A N 1
ATOM 657 C CA . THR A 1 83 ? 4.837 -10.405 -4.390 1.00 94.69 83 THR A CA 1
ATOM 658 C C . THR A 1 83 ? 4.115 -10.862 -3.120 1.00 94.69 83 THR A C 1
ATOM 660 O O . THR A 1 83 ? 3.178 -11.662 -3.185 1.00 94.69 83 THR A O 1
ATOM 663 N N . LEU A 1 84 ? 4.476 -10.289 -1.968 1.00 96.12 84 LEU A N 1
ATOM 664 C CA . LEU A 1 84 ? 3.728 -10.482 -0.719 1.00 96.12 84 LEU A CA 1
ATOM 665 C C . LEU A 1 84 ? 2.245 -10.105 -0.858 1.00 96.12 84 LEU A C 1
ATOM 667 O O . LEU A 1 84 ? 1.394 -10.797 -0.314 1.00 96.12 84 LEU A O 1
ATOM 671 N N . PHE A 1 85 ? 1.912 -9.077 -1.646 1.00 97.69 85 PHE A N 1
ATOM 672 C CA . PHE A 1 85 ? 0.518 -8.712 -1.922 1.00 97.69 85 PHE A CA 1
ATOM 673 C C . PHE A 1 85 ? -0.266 -9.891 -2.512 1.00 97.69 85 PHE A C 1
ATOM 675 O O . PHE A 1 85 ? -1.379 -10.191 -2.085 1.00 97.69 85 PHE A O 1
ATOM 682 N N . HIS A 1 86 ? 0.341 -10.599 -3.467 1.00 97.56 86 HIS A N 1
ATOM 683 C CA . HIS A 1 86 ? -0.264 -11.769 -4.094 1.00 97.56 86 HIS A CA 1
ATOM 684 C C . HIS A 1 86 ? -0.387 -12.939 -3.116 1.00 97.56 86 HIS A C 1
ATOM 686 O O . HIS A 1 86 ? -1.408 -13.618 -3.120 1.00 97.56 86 HIS A O 1
ATOM 692 N N . GLN A 1 87 ? 0.615 -13.147 -2.259 1.00 97.19 87 GLN A N 1
ATOM 693 C CA . GLN A 1 87 ? 0.589 -14.214 -1.258 1.00 97.19 87 GLN A CA 1
ATOM 694 C C . GLN A 1 87 ? -0.521 -13.991 -0.224 1.00 97.19 87 GLN A C 1
ATOM 696 O O . GLN A 1 87 ? -1.351 -14.875 -0.025 1.00 97.19 87 GLN A O 1
ATOM 701 N N . PHE A 1 88 ? -0.614 -12.793 0.359 1.00 98.06 88 PHE A N 1
ATOM 702 C CA . PHE A 1 88 ? -1.678 -12.457 1.311 1.00 98.06 88 PHE A CA 1
ATOM 703 C C . PHE A 1 88 ? -3.065 -12.575 0.676 1.00 98.06 88 PHE A C 1
ATOM 705 O O . PHE A 1 88 ? -3.972 -13.147 1.280 1.00 98.06 88 PHE A O 1
ATOM 712 N N . LYS A 1 89 ? -3.203 -12.132 -0.580 1.00 97.81 89 LYS A N 1
ATOM 713 C CA . LYS A 1 89 ? -4.414 -12.344 -1.375 1.00 97.81 89 LYS A CA 1
ATOM 714 C C . LYS A 1 89 ? -4.779 -13.830 -1.472 1.00 97.81 89 LYS A C 1
ATOM 716 O O . LYS A 1 89 ? -5.909 -14.199 -1.186 1.00 97.81 89 LYS A O 1
ATOM 721 N N . THR A 1 90 ? -3.835 -14.697 -1.847 1.00 97.88 90 THR A N 1
ATOM 722 C CA . THR A 1 90 ? -4.097 -16.147 -1.952 1.00 97.88 90 THR A CA 1
ATOM 723 C C . THR A 1 90 ? -4.381 -16.818 -0.611 1.00 97.88 90 THR A C 1
ATOM 725 O O . THR A 1 90 ? -5.049 -17.842 -0.577 1.00 97.88 90 THR A O 1
ATOM 728 N N . MET A 1 91 ? -3.906 -16.235 0.490 1.00 97.44 91 MET A N 1
ATOM 729 C CA . MET A 1 91 ? -4.173 -16.706 1.850 1.00 97.44 91 MET A CA 1
ATOM 730 C C . MET A 1 91 ? -5.512 -16.195 2.414 1.00 97.44 91 MET A C 1
ATOM 732 O O . MET A 1 91 ? -5.789 -16.420 3.590 1.00 97.44 91 MET A O 1
ATOM 736 N N . GLY A 1 92 ? -6.318 -15.489 1.613 1.00 97.50 92 GLY A N 1
ATOM 737 C CA . GLY A 1 92 ? -7.649 -15.017 1.999 1.00 97.50 92 GLY A CA 1
ATOM 738 C C . GLY A 1 92 ? -7.662 -13.723 2.813 1.00 97.50 92 GLY A C 1
ATOM 739 O O . GLY A 1 92 ? -8.684 -13.400 3.406 1.00 97.50 92 GLY A O 1
ATOM 740 N N . PHE A 1 93 ? -6.563 -12.969 2.882 1.00 98.38 93 PHE A N 1
ATOM 741 C CA . PHE A 1 93 ? -6.551 -11.684 3.589 1.00 98.38 93 PHE A CA 1
ATOM 742 C C . PHE A 1 93 ? -7.238 -10.603 2.752 1.00 98.38 93 PHE A C 1
ATOM 744 O O . PHE A 1 93 ? -7.089 -10.563 1.527 1.00 98.38 93 PHE A O 1
ATOM 751 N N . HIS A 1 94 ? -7.887 -9.651 3.426 1.00 98.19 94 HIS A N 1
ATOM 752 C CA . HIS A 1 94 ? -8.117 -8.347 2.815 1.00 98.19 94 HIS A CA 1
ATOM 753 C C . HIS A 1 94 ? -6.753 -7.724 2.502 1.00 98.19 94 HIS A C 1
ATOM 755 O O . HIS A 1 94 ? -5.915 -7.606 3.398 1.00 98.19 94 HIS A O 1
ATOM 761 N N . VAL A 1 95 ? -6.510 -7.334 1.251 1.00 98.31 95 VAL A N 1
ATOM 762 C CA . VAL A 1 95 ? -5.251 -6.682 0.860 1.00 98.31 95 VAL A CA 1
ATOM 763 C C . VAL A 1 95 ? -5.509 -5.335 0.212 1.00 98.31 95 VAL A C 1
ATOM 765 O O . VAL A 1 95 ? -6.368 -5.202 -0.660 1.00 98.31 95 VAL A O 1
ATOM 768 N N . LEU A 1 96 ? -4.735 -4.334 0.624 1.00 98.38 96 LEU A N 1
ATOM 769 C CA . LEU A 1 96 ? -4.838 -2.968 0.132 1.00 98.38 96 LEU A CA 1
ATOM 770 C C . LEU A 1 96 ? -3.456 -2.430 -0.232 1.00 98.38 96 LEU A C 1
ATOM 772 O O . LEU A 1 96 ? -2.503 -2.551 0.530 1.00 98.38 96 LEU A O 1
ATOM 776 N N . ALA A 1 97 ? -3.348 -1.792 -1.389 1.00 98.31 97 ALA A N 1
ATOM 777 C CA . ALA A 1 97 ? -2.197 -0.984 -1.771 1.00 98.31 97 ALA A CA 1
ATOM 778 C C . ALA A 1 97 ? -2.701 0.313 -2.407 1.00 98.31 97 ALA A C 1
ATOM 780 O O . ALA A 1 97 ? -3.710 0.299 -3.111 1.00 98.31 97 ALA A O 1
ATOM 781 N N . TRP A 1 98 ? -2.006 1.431 -2.206 1.00 97.12 98 TRP A N 1
ATOM 782 C CA . TRP A 1 98 ? -2.373 2.697 -2.845 1.00 97.12 98 TRP A CA 1
ATOM 783 C C . TRP A 1 98 ? -1.155 3.452 -3.351 1.00 97.12 98 TRP A C 1
ATOM 785 O O . TRP A 1 98 ? -0.048 3.283 -2.838 1.00 97.12 98 TRP A O 1
ATOM 795 N N . SER A 1 99 ? -1.365 4.266 -4.381 1.00 95.19 99 SER A N 1
ATOM 796 C CA . SER A 1 99 ? -0.372 5.216 -4.865 1.00 95.19 99 SER A CA 1
ATOM 797 C C . SER A 1 99 ? -0.575 6.538 -4.132 1.00 95.19 99 SER A C 1
ATOM 799 O O . SER A 1 99 ? -1.662 7.120 -4.173 1.00 95.19 99 SER A O 1
ATOM 801 N N . GLN A 1 100 ? 0.466 7.023 -3.461 1.00 93.94 100 GLN A N 1
ATOM 802 C CA . GLN A 1 100 ? 0.414 8.301 -2.752 1.00 93.94 100 GLN A CA 1
ATOM 803 C C . GLN A 1 100 ? 0.174 9.452 -3.732 1.00 93.94 100 GLN A C 1
ATOM 805 O O . GLN A 1 100 ? 0.786 9.478 -4.802 1.00 93.94 100 GLN A O 1
ATOM 810 N N . LYS A 1 101 ? -0.628 10.462 -3.360 1.00 91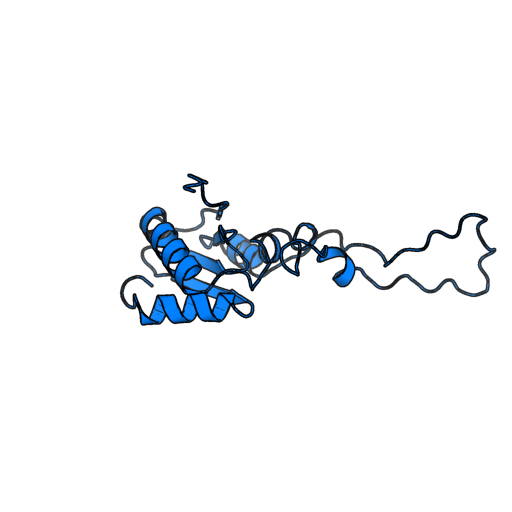.75 101 LYS A N 1
ATOM 811 C CA . LYS A 1 101 ? -0.916 11.593 -4.273 1.00 91.75 101 LYS A CA 1
ATOM 812 C C . LYS A 1 101 ? 0.342 12.386 -4.620 1.00 91.75 101 LYS A C 1
ATOM 814 O O . LYS A 1 101 ? 0.443 12.990 -5.685 1.00 91.75 101 LYS A O 1
ATOM 819 N N . ARG A 1 102 ? 1.300 12.427 -3.690 1.00 89.69 102 ARG A N 1
ATOM 820 C CA . ARG A 1 102 ? 2.589 13.111 -3.847 1.00 89.69 102 ARG A CA 1
ATOM 821 C C . ARG A 1 102 ? 3.726 12.168 -3.449 1.00 89.69 102 ARG A C 1
ATOM 823 O O . ARG A 1 102 ? 4.286 12.295 -2.359 1.00 89.69 102 ARG A O 1
ATOM 830 N N . PRO A 1 103 ? 4.127 11.242 -4.334 1.00 84.88 103 PRO A N 1
ATOM 831 C CA . PRO A 1 103 ? 5.079 10.190 -3.991 1.00 84.88 103 PRO A CA 1
ATOM 832 C C . PRO A 1 103 ? 6.485 10.723 -3.688 1.00 84.88 103 PRO A C 1
ATOM 834 O O . PRO A 1 103 ? 7.286 9.988 -3.130 1.00 84.88 103 PRO A O 1
ATOM 837 N N . ALA A 1 104 ? 6.794 11.984 -4.004 1.00 86.06 104 ALA A N 1
ATOM 838 C CA . ALA A 1 104 ? 8.059 12.642 -3.667 1.00 86.06 104 ALA A CA 1
ATOM 839 C C . ALA A 1 104 ? 7.976 13.600 -2.455 1.00 86.06 104 ALA A C 1
ATOM 841 O O . ALA A 1 104 ? 8.971 14.237 -2.126 1.00 86.06 104 ALA A O 1
ATOM 842 N N . SER A 1 105 ? 6.813 13.754 -1.801 1.00 87.56 105 SER A N 1
ATOM 843 C CA . SER A 1 105 ? 6.666 14.693 -0.676 1.00 87.56 105 SER A CA 1
ATOM 844 C C . SER A 1 105 ? 7.060 14.099 0.680 1.00 87.56 105 SER A C 1
ATOM 846 O O . SER A 1 105 ? 7.385 12.918 0.789 1.00 87.56 105 SER A O 1
ATOM 848 N N . ASN A 1 106 ? 6.979 14.921 1.730 1.00 88.56 106 ASN A N 1
ATOM 849 C CA . ASN A 1 106 ? 7.204 14.485 3.105 1.00 88.56 106 ASN A CA 1
ATOM 850 C C . ASN A 1 106 ? 6.239 13.354 3.525 1.00 88.56 106 ASN A C 1
ATOM 852 O O . ASN A 1 106 ? 5.103 13.286 3.041 1.00 88.56 106 ASN A O 1
ATOM 856 N N . ALA A 1 107 ? 6.706 12.482 4.421 1.00 91.06 107 ALA A N 1
ATOM 857 C CA . ALA A 1 107 ? 5.998 11.295 4.891 1.00 91.06 107 ALA A CA 1
ATOM 858 C C . ALA A 1 107 ? 4.667 11.632 5.581 1.00 91.06 107 ALA A C 1
ATOM 860 O O . ALA A 1 107 ? 3.706 10.890 5.406 1.00 91.06 107 ALA A O 1
ATOM 861 N N . ASP A 1 108 ? 4.565 12.775 6.265 1.00 92.50 108 ASP A N 1
ATOM 862 C CA . ASP A 1 108 ? 3.354 13.184 6.999 1.00 92.50 108 ASP A CA 1
ATOM 863 C C . ASP A 1 108 ? 2.107 13.257 6.108 1.00 92.50 108 ASP A C 1
ATOM 865 O O . ASP A 1 108 ? 1.003 12.909 6.522 1.00 92.50 108 ASP A O 1
ATOM 869 N N . LYS A 1 109 ? 2.275 13.647 4.837 1.00 93.25 109 LYS A N 1
ATOM 870 C CA . LYS A 1 109 ? 1.166 13.643 3.871 1.00 93.25 109 LYS A CA 1
ATOM 871 C C . LYS A 1 109 ? 0.668 12.227 3.598 1.00 93.25 109 LYS A C 1
ATOM 873 O O . LYS A 1 109 ? -0.537 12.009 3.566 1.00 93.25 109 LYS A O 1
ATOM 878 N N . ALA A 1 110 ? 1.584 11.271 3.457 1.00 95.31 110 ALA A N 1
ATOM 879 C CA . ALA A 1 110 ? 1.241 9.868 3.262 1.00 95.31 110 ALA A CA 1
ATOM 880 C C . ALA A 1 110 ? 0.649 9.229 4.532 1.00 95.31 110 ALA A C 1
ATOM 882 O O . ALA A 1 110 ? -0.205 8.358 4.415 1.00 95.31 110 ALA A O 1
ATOM 883 N N . VAL A 1 111 ? 1.046 9.680 5.729 1.00 97.06 111 VAL A N 1
ATOM 884 C CA . VAL A 1 111 ? 0.424 9.257 7.000 1.00 97.06 111 VAL A CA 1
ATOM 885 C C . VAL A 1 111 ? -1.042 9.697 7.056 1.00 97.06 111 VAL A C 1
ATOM 887 O O . VAL A 1 111 ? -1.910 8.893 7.386 1.00 97.06 111 VAL A O 1
ATOM 890 N N . ASN A 1 112 ? -1.339 10.940 6.667 1.00 94.62 112 ASN A N 1
ATOM 891 C CA . ASN A 1 112 ? -2.716 11.436 6.606 1.00 94.62 112 ASN A CA 1
ATOM 892 C C . ASN A 1 112 ? -3.554 10.721 5.536 1.00 94.62 112 ASN A C 1
ATOM 894 O O . ASN A 1 112 ? -4.725 10.430 5.772 1.00 94.62 112 ASN A O 1
ATOM 898 N N . GLU A 1 113 ? -2.961 10.399 4.381 1.00 95.50 113 GLU A N 1
ATOM 899 C CA . GLU A 1 113 ? -3.614 9.557 3.371 1.00 95.50 113 GLU A CA 1
ATOM 900 C C . GLU A 1 113 ? -3.922 8.161 3.926 1.00 95.50 113 GLU A C 1
ATOM 902 O O . GLU A 1 113 ? -5.055 7.703 3.806 1.00 95.50 113 GLU A O 1
ATOM 907 N N . LEU A 1 114 ? -2.959 7.514 4.594 1.00 96.69 114 LEU A N 1
ATOM 908 C CA . LEU A 1 114 ? -3.158 6.208 5.226 1.00 96.69 114 LEU A CA 1
ATOM 909 C C . LEU A 1 114 ? -4.273 6.251 6.279 1.00 96.69 114 LEU A C 1
ATOM 911 O O . LEU A 1 114 ? -5.095 5.342 6.330 1.00 96.69 114 LEU A O 1
ATOM 915 N N . LYS A 1 115 ? -4.356 7.324 7.075 1.00 96.06 115 LYS A N 1
ATOM 916 C CA . LYS A 1 115 ? -5.444 7.523 8.040 1.00 96.06 115 LYS A CA 1
ATOM 917 C C . LYS A 1 115 ? -6.815 7.560 7.376 1.00 96.06 115 LYS A C 1
ATOM 919 O O . LYS A 1 115 ? -7.719 6.878 7.848 1.00 96.06 115 LYS A O 1
ATOM 924 N N . ALA A 1 116 ? -6.963 8.342 6.308 1.00 94.94 116 ALA A N 1
ATOM 925 C CA . ALA A 1 116 ? -8.224 8.437 5.579 1.00 94.94 116 ALA A CA 1
ATOM 926 C C . ALA A 1 116 ? -8.611 7.087 4.956 1.00 94.94 116 ALA A C 1
ATOM 928 O O . ALA A 1 116 ? -9.742 6.641 5.103 1.00 94.94 116 ALA A O 1
ATOM 929 N N . ILE A 1 117 ? -7.646 6.391 4.350 1.00 95.50 117 ILE A N 1
ATOM 930 C CA . ILE A 1 117 ? -7.869 5.059 3.781 1.00 95.50 117 ILE A CA 1
ATOM 931 C C . ILE A 1 117 ? -8.320 4.077 4.868 1.00 95.50 117 ILE A C 1
ATOM 933 O O . ILE A 1 117 ? -9.326 3.404 4.701 1.00 95.50 117 ILE A O 1
ATOM 937 N N . LEU A 1 118 ? -7.621 3.989 5.999 1.00 95.19 118 LEU A N 1
ATOM 938 C CA . LEU A 1 118 ? -7.991 3.035 7.049 1.00 95.19 118 LEU A CA 1
ATOM 939 C C . LEU A 1 118 ? -9.339 3.350 7.699 1.00 95.19 118 LEU A C 1
ATOM 941 O O . LEU A 1 118 ? -10.050 2.429 8.087 1.00 95.19 118 LEU A O 1
ATOM 945 N N . HIS A 1 119 ? -9.723 4.624 7.767 1.00 93.38 119 HIS A N 1
ATOM 946 C CA . HIS A 1 119 ? -11.067 5.011 8.181 1.00 93.38 119 HIS A CA 1
ATOM 947 C C . HIS A 1 119 ? -12.130 4.444 7.224 1.00 93.38 119 HIS A C 1
ATOM 949 O O . HIS A 1 119 ? -13.047 3.750 7.669 1.00 93.38 119 HIS A O 1
ATOM 955 N N . ASP A 1 120 ? -11.963 4.658 5.916 1.00 93.88 120 ASP A N 1
ATOM 956 C CA . ASP A 1 120 ? -12.921 4.230 4.887 1.00 93.88 120 ASP A CA 1
ATOM 957 C C . ASP A 1 120 ? -13.014 2.699 4.748 1.00 93.88 120 ASP A C 1
ATOM 959 O O . ASP A 1 12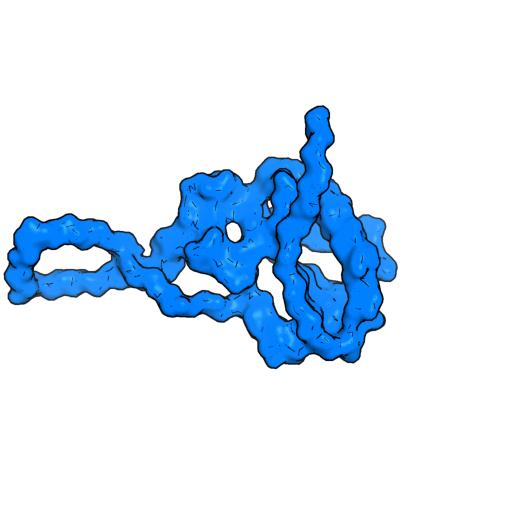0 ? -14.027 2.171 4.292 1.00 93.88 120 ASP A O 1
ATOM 963 N N . TYR A 1 121 ? -11.969 1.978 5.163 1.00 94.31 121 TYR A N 1
ATOM 964 C CA . TYR A 1 121 ? -11.875 0.517 5.076 1.00 94.31 121 TYR A CA 1
ATOM 965 C C . TYR A 1 121 ? -11.981 -0.195 6.436 1.00 94.31 121 TYR A C 1
ATOM 967 O O . TYR A 1 121 ? -11.802 -1.412 6.517 1.00 94.31 121 TYR A O 1
ATOM 975 N N . SER A 1 122 ? -12.321 0.531 7.502 1.00 91.75 122 SER A N 1
ATOM 976 C CA . SER A 1 122 ? -12.428 -0.008 8.867 1.00 91.75 122 SER A CA 1
ATOM 977 C C . SER A 1 122 ? -13.468 -1.129 9.007 1.00 91.75 122 SER A C 1
ATOM 979 O O . SER A 1 122 ? -13.300 -2.031 9.820 1.00 91.75 122 SER A O 1
ATOM 981 N N . GLY A 1 123 ? -14.513 -1.135 8.173 1.00 92.75 123 GLY A N 1
ATOM 982 C CA . GLY A 1 123 ? -15.573 -2.152 8.197 1.00 92.75 123 GLY A CA 1
ATOM 983 C C . GLY A 1 123 ? -15.190 -3.531 7.639 1.00 92.75 123 GLY A C 1
ATOM 984 O O . GLY A 1 123 ? -16.007 -4.450 7.695 1.00 92.75 123 GLY A O 1
ATOM 985 N N . PHE A 1 124 ? -13.987 -3.694 7.081 1.00 93.19 124 PHE A N 1
ATOM 986 C CA . PHE A 1 124 ? -13.570 -4.954 6.451 1.00 93.19 124 PHE A CA 1
ATOM 987 C C . PHE A 1 124 ? -12.856 -5.918 7.402 1.00 93.19 124 PHE A C 1
ATOM 989 O O . PHE A 1 124 ? -12.772 -7.100 7.101 1.00 93.19 124 PHE A O 1
ATOM 996 N N . THR A 1 125 ? -12.353 -5.456 8.545 1.00 89.56 125 THR A N 1
ATOM 997 C CA . THR A 1 125 ? -11.690 -6.323 9.527 1.00 89.56 125 THR A CA 1
ATOM 998 C C . THR A 1 125 ? -11.952 -5.822 10.938 1.00 89.56 125 THR A C 1
ATOM 1000 O O . THR A 1 125 ? -11.926 -4.622 11.196 1.00 89.56 125 THR A O 1
ATOM 1003 N N . HIS A 1 126 ? -12.153 -6.756 11.865 1.00 89.00 126 HIS A N 1
ATOM 1004 C CA . HIS A 1 126 ? -12.160 -6.479 13.306 1.00 89.00 126 HIS A CA 1
ATOM 1005 C C . HIS A 1 126 ? -10.902 -7.009 14.008 1.00 89.00 126 HIS A C 1
ATOM 1007 O O . HIS A 1 126 ? -10.723 -6.790 15.200 1.00 89.00 126 HIS A O 1
ATOM 1013 N N . ASN A 1 127 ? -10.018 -7.682 13.265 1.00 92.56 127 ASN A N 1
ATOM 1014 C CA . ASN A 1 127 ? -8.839 -8.373 13.792 1.00 92.56 127 ASN A CA 1
ATOM 1015 C C . ASN A 1 127 ? -7.542 -7.583 13.566 1.00 92.56 127 ASN A C 1
ATOM 1017 O O . ASN A 1 127 ? -6.456 -8.161 13.554 1.00 92.56 127 ASN A O 1
ATOM 1021 N N . GLY A 1 128 ? -7.667 -6.269 13.373 1.00 92.94 128 GLY A N 1
ATOM 1022 C CA . GLY A 1 128 ? -6.548 -5.347 13.206 1.00 92.94 128 GLY A CA 1
ATOM 1023 C C . GLY A 1 128 ? -6.005 -5.257 11.781 1.00 92.94 128 GLY A C 1
ATOM 1024 O O . GLY A 1 128 ? -6.578 -5.790 10.817 1.00 92.94 128 GLY A O 1
ATOM 1025 N N . VAL A 1 129 ? -4.889 -4.539 11.654 1.00 96.31 129 VAL A N 1
ATOM 1026 C CA . VAL A 1 129 ? -4.247 -4.198 10.379 1.00 96.31 129 VAL A CA 1
ATOM 1027 C C . VAL A 1 129 ? -2.748 -4.517 10.407 1.00 96.31 129 VAL A C 1
ATOM 1029 O O . VAL A 1 129 ? -2.016 -4.130 11.312 1.00 96.31 129 VAL A O 1
ATOM 1032 N N . ILE A 1 130 ? -2.254 -5.169 9.354 1.00 97.44 130 ILE A N 1
ATOM 1033 C CA . ILE A 1 130 ? -0.829 -5.432 9.127 1.00 97.44 130 ILE A CA 1
ATOM 1034 C C . ILE A 1 130 ? -0.280 -4.380 8.161 1.00 97.44 130 ILE A C 1
ATOM 1036 O O . ILE A 1 130 ? -0.637 -4.360 6.983 1.00 97.44 130 ILE A O 1
ATOM 1040 N N . LEU A 1 131 ? 0.635 -3.530 8.632 1.00 97.88 131 LEU A N 1
ATOM 1041 C CA . LEU A 1 131 ? 1.297 -2.518 7.805 1.00 97.88 131 LEU A CA 1
ATOM 1042 C C . LEU A 1 131 ? 2.620 -3.053 7.240 1.00 97.88 131 LEU A C 1
ATOM 1044 O O . LEU A 1 131 ? 3.570 -3.296 7.979 1.00 97.88 131 LEU A O 1
ATOM 1048 N N . THR A 1 132 ? 2.710 -3.179 5.915 1.00 97.88 132 THR A N 1
ATOM 1049 C CA . THR A 1 132 ? 3.934 -3.589 5.209 1.00 97.88 132 THR A CA 1
ATOM 1050 C C . THR A 1 132 ? 4.473 -2.429 4.382 1.00 97.88 132 THR A C 1
ATOM 1052 O O . THR A 1 132 ? 3.866 -2.023 3.394 1.00 97.88 132 THR A O 1
ATOM 1055 N N . GLY A 1 133 ? 5.628 -1.883 4.764 1.00 97.00 133 GLY A N 1
ATOM 1056 C CA . GLY A 1 133 ? 6.223 -0.725 4.097 1.00 97.00 133 GLY A CA 1
ATOM 1057 C C . GLY A 1 133 ? 7.595 -1.005 3.490 1.00 97.00 133 GLY A C 1
ATOM 1058 O O . GLY A 1 133 ? 8.447 -1.610 4.131 1.00 97.00 133 GLY A O 1
ATOM 1059 N N . HIS A 1 134 ? 7.843 -0.506 2.275 1.00 94.38 134 HIS A N 1
ATOM 1060 C CA . HIS A 1 134 ? 9.166 -0.550 1.640 1.00 94.38 134 HIS A CA 1
ATOM 1061 C C . HIS A 1 134 ? 9.899 0.790 1.786 1.00 94.38 134 HIS A C 1
ATOM 1063 O O . HIS A 1 134 ? 9.371 1.833 1.390 1.00 94.38 134 HIS A O 1
ATOM 1069 N N . SER A 1 135 ? 11.139 0.777 2.294 1.00 94.00 135 SER A N 1
ATOM 1070 C CA . SER A 1 135 ? 11.973 1.981 2.476 1.00 94.00 135 SER A CA 1
ATOM 1071 C C . SER A 1 135 ? 11.198 3.093 3.219 1.00 94.00 135 SER A C 1
ATOM 1073 O O . SER A 1 135 ? 10.695 2.852 4.316 1.00 94.00 135 SER A O 1
ATOM 1075 N N . ARG A 1 136 ? 11.011 4.285 2.627 1.00 94.88 136 ARG A N 1
ATOM 1076 C CA . ARG A 1 136 ? 10.179 5.372 3.190 1.00 94.88 136 ARG A CA 1
ATOM 1077 C C . ARG A 1 136 ? 8.751 4.924 3.546 1.00 94.88 136 ARG A C 1
ATOM 1079 O O . ARG A 1 136 ? 8.173 5.460 4.484 1.00 94.88 136 ARG A O 1
ATOM 1086 N N . GLY A 1 137 ? 8.184 3.939 2.850 1.00 97.06 137 GLY A N 1
ATOM 1087 C CA . GLY A 1 137 ? 6.881 3.368 3.199 1.00 97.06 137 GLY A CA 1
ATOM 1088 C C . GLY A 1 137 ? 6.856 2.750 4.601 1.00 97.06 137 GLY A C 1
ATOM 1089 O O . GLY A 1 137 ? 5.844 2.846 5.288 1.00 97.06 137 GLY A O 1
ATOM 1090 N N . GLY A 1 138 ? 7.980 2.197 5.073 1.00 97.19 138 GLY A N 1
ATOM 1091 C CA . GLY A 1 138 ? 8.121 1.713 6.450 1.00 97.19 138 GLY A CA 1
ATOM 1092 C C . GLY A 1 138 ? 8.093 2.847 7.478 1.00 97.19 138 GLY A C 1
ATOM 1093 O O . GLY A 1 138 ? 7.482 2.703 8.533 1.00 97.19 138 GLY A O 1
ATOM 1094 N N . ILE A 1 139 ? 8.668 4.009 7.142 1.00 97.19 139 ILE A N 1
ATOM 1095 C CA . ILE A 1 139 ? 8.586 5.220 7.976 1.00 97.19 139 ILE A CA 1
ATOM 1096 C C . ILE A 1 139 ? 7.132 5.688 8.079 1.00 97.19 139 ILE A C 1
ATOM 1098 O O . ILE A 1 139 ? 6.670 5.970 9.177 1.00 97.19 139 ILE A O 1
ATOM 1102 N N . VAL A 1 140 ? 6.392 5.713 6.964 1.00 97.81 140 VAL A N 1
ATOM 1103 C CA . VAL A 1 140 ? 4.959 6.062 6.961 1.00 97.81 140 VAL A CA 1
ATOM 1104 C C . VAL A 1 140 ? 4.164 5.114 7.861 1.00 97.81 140 VAL A C 1
ATOM 1106 O O . VAL A 1 140 ? 3.422 5.583 8.721 1.00 97.81 140 VAL A O 1
ATOM 1109 N N . GLY A 1 141 ? 4.352 3.798 7.710 1.00 97.56 141 GLY A N 1
ATOM 1110 C CA . GLY A 1 141 ? 3.662 2.801 8.533 1.00 97.56 141 GLY A CA 1
ATOM 1111 C C . GLY A 1 141 ? 3.987 2.934 10.023 1.00 97.56 141 GLY A C 1
ATOM 1112 O O . GLY A 1 141 ? 3.083 2.967 10.852 1.00 97.56 141 GLY A O 1
ATOM 1113 N N . ARG A 1 142 ? 5.269 3.104 10.369 1.00 97.44 142 ARG A N 1
ATOM 1114 C CA . ARG A 1 142 ? 5.703 3.316 11.758 1.00 97.44 142 ARG A CA 1
ATOM 1115 C C . ARG A 1 142 ? 5.141 4.610 12.346 1.00 97.44 142 ARG A C 1
ATOM 1117 O O . ARG A 1 142 ? 4.649 4.594 13.468 1.00 97.44 142 ARG A O 1
ATOM 1124 N N . SER A 1 143 ? 5.213 5.720 11.613 1.00 97.31 143 SER A N 1
ATOM 1125 C CA . SER A 1 143 ? 4.675 7.006 12.070 1.00 97.31 143 SER A CA 1
ATOM 1126 C C . SER A 1 143 ? 3.171 6.933 12.300 1.00 97.31 143 SER A C 1
ATOM 1128 O O . SER A 1 143 ? 2.696 7.447 13.306 1.00 97.31 143 SER A O 1
ATOM 1130 N N . TYR A 1 144 ? 2.434 6.251 11.419 1.00 97.44 144 TYR A N 1
ATOM 1131 C CA . TYR A 1 144 ? 1.009 6.008 11.620 1.00 97.44 144 TYR A CA 1
ATOM 1132 C C . TYR A 1 144 ? 0.748 5.217 12.905 1.00 97.44 144 TYR A C 1
ATOM 1134 O O . TYR A 1 144 ? -0.030 5.664 13.740 1.00 97.44 144 TYR A O 1
ATOM 1142 N N . ALA A 1 145 ? 1.444 4.093 13.097 1.00 96.19 145 ALA A N 1
ATOM 1143 C CA . ALA A 1 145 ? 1.267 3.241 14.271 1.00 96.19 145 ALA A CA 1
ATOM 1144 C C . ALA A 1 145 ? 1.550 3.974 15.594 1.00 96.19 145 ALA A C 1
ATOM 1146 O O . ALA A 1 145 ? 0.841 3.780 16.576 1.00 96.19 145 ALA A O 1
ATOM 1147 N N . LEU A 1 146 ? 2.560 4.850 15.611 1.00 96.25 146 LEU A N 1
ATOM 1148 C CA . LEU A 1 146 ? 2.891 5.661 16.785 1.00 96.25 146 LEU A CA 1
ATOM 1149 C C . LEU A 1 146 ? 1.872 6.780 17.047 1.00 96.25 146 LEU A C 1
ATOM 1151 O O . LEU A 1 146 ? 1.628 7.117 18.200 1.00 96.25 146 LEU A O 1
ATOM 1155 N N . GLN A 1 147 ? 1.297 7.372 15.997 1.00 95.38 147 GLN A N 1
ATOM 1156 C CA . GLN A 1 147 ? 0.321 8.462 16.120 1.00 95.38 147 GLN A CA 1
ATOM 1157 C C . GLN A 1 147 ? -1.101 7.961 16.409 1.00 95.38 147 GLN A C 1
ATOM 1159 O O . GLN A 1 147 ? -1.893 8.690 17.005 1.00 95.38 147 GLN A O 1
ATOM 1164 N N . PHE A 1 148 ? -1.435 6.739 15.984 1.00 92.12 148 PHE A N 1
ATOM 1165 C CA . PHE A 1 148 ? -2.785 6.174 16.053 1.00 92.12 148 PHE A CA 1
ATOM 1166 C C . PHE A 1 148 ? -2.783 4.725 16.579 1.00 92.12 148 PHE A C 1
ATOM 1168 O O . PHE A 1 148 ? -3.241 3.821 15.879 1.00 92.12 148 PHE A O 1
ATOM 1175 N N . PRO A 1 149 ? -2.304 4.474 17.811 1.00 86.06 149 PRO A N 1
ATOM 1176 C CA . PRO A 1 149 ? -2.098 3.118 18.331 1.00 86.06 149 PRO A CA 1
ATOM 1177 C C . PRO A 1 149 ? -3.385 2.297 18.511 1.00 86.06 149 PRO A C 1
ATOM 1179 O O . PRO A 1 149 ? -3.309 1.084 18.646 1.00 86.06 149 PRO A O 1
ATOM 1182 N N . HIS A 1 150 ? -4.560 2.934 18.516 1.00 84.50 150 HIS A N 1
ATOM 1183 C CA . HIS A 1 150 ? -5.860 2.266 18.669 1.00 84.50 150 HIS A CA 1
ATOM 1184 C C . HIS A 1 150 ? -6.559 1.956 17.333 1.00 84.50 150 HIS A C 1
ATOM 1186 O O . HIS A 1 150 ? -7.665 1.425 17.340 1.00 84.50 150 HIS A O 1
ATOM 1192 N N . ASN A 1 151 ? -5.940 2.306 16.199 1.00 77.75 151 ASN A N 1
ATOM 1193 C CA . ASN A 1 151 ? -6.513 2.133 14.857 1.00 77.75 151 ASN A CA 1
ATOM 1194 C C . ASN A 1 151 ? -5.908 0.948 14.079 1.00 77.75 151 ASN A C 1
ATOM 1196 O O . ASN A 1 151 ? -6.178 0.801 12.885 1.00 77.75 151 ASN A O 1
ATOM 1200 N N . ILE A 1 152 ? -5.045 0.159 14.717 1.00 74.44 152 ILE A N 1
ATOM 1201 C CA . ILE A 1 152 ? -4.276 -0.947 14.127 1.00 74.44 152 ILE A CA 1
ATOM 1202 C C . ILE A 1 152 ? -4.476 -2.223 14.926 1.00 74.44 152 ILE A C 1
ATOM 1204 O O . ILE A 1 152 ? -4.565 -2.124 16.168 1.00 74.44 152 ILE A O 1
#

pLDDT: mean 86.48, std 14.4, range [32.09, 98.5]

Radius of gyration: 19.28 Å; chains: 1; bounding box: 46×45×58 Å

Foldseek 3Di:
DDDVDDWAKDKDAFDQADAEEEEFEAALWWQCVAVPLQQIAHPVRPHRSQLVQADQADDDDPPDDDDPDPPDDSHHGPPGDDHVQNVCVVVGHTYMYTTQPRSNDDLVSVLVVVVVVLVVCVVRYPPYYHQHYDHSSVVSVVVNCVVCVPSD

Sequence (152 aa):
MTYDGKIDITFHEGEKSRPMAVFIHGLGMDKNIWTDPGKSRIMAGRFPLDVLLREKPVARTSREKPRTVYKVTAGTTPKKFNTLFHQFKTMGFHVLAWSQKRPASNADKAVNELKAILHDYSGFTHNGVILTGHSRGGIVGRSYALQFPHNI

Secondary structure (DSSP, 8-state):
----PPPEEEEE---TTSPEEEEE--TT--THHHH-GGG-EETTTTEEGGGTTSBPPPPPPTTSPPPSS------BPPS----HHHHHHHTT-EEEEEE-SSTTS-HHHHHHHHHHHHHHTGGG-SS-EEEEE-THHHHHHHHHHHH-TT--